Protein AF-A0A942AQB4-F1 (afdb_monomer_lite)

Structure (mmCIF, N/CA/C/O backbone):
data_AF-A0A942AQB4-F1
#
_entry.id   AF-A0A942AQB4-F1
#
loop_
_atom_site.group_PDB
_atom_site.id
_atom_site.type_symbol
_atom_site.label_atom_id
_atom_site.label_alt_id
_atom_site.label_comp_id
_atom_site.label_asym_id
_atom_site.label_entity_id
_atom_site.label_seq_id
_atom_site.pdbx_PDB_ins_code
_atom_site.Cartn_x
_atom_site.Cartn_y
_atom_site.Cartn_z
_atom_site.occupancy
_atom_site.B_iso_or_equiv
_atom_site.auth_seq_id
_atom_site.auth_comp_id
_atom_site.auth_asym_id
_atom_site.auth_atom_id
_atom_site.pdbx_PDB_model_num
ATOM 1 N N . MET A 1 1 ? -10.884 -20.273 1.828 1.00 35.59 1 MET A N 1
ATOM 2 C CA . MET A 1 1 ? -10.923 -18.819 2.066 1.00 35.59 1 MET A CA 1
ATOM 3 C C . MET A 1 1 ? -9.592 -18.443 2.695 1.00 35.59 1 MET A C 1
ATOM 5 O O . MET A 1 1 ? -9.397 -18.685 3.876 1.00 35.59 1 MET A O 1
ATOM 9 N N . ILE A 1 2 ? -8.616 -18.034 1.886 1.00 43.69 2 ILE A N 1
ATOM 10 C CA . ILE A 1 2 ? -7.322 -17.564 2.394 1.00 43.69 2 ILE A CA 1
ATOM 11 C C . ILE A 1 2 ? -7.336 -16.066 2.122 1.00 43.69 2 ILE A C 1
ATOM 13 O O . ILE A 1 2 ? -7.549 -15.663 0.983 1.00 43.69 2 ILE A O 1
ATOM 17 N N . ILE A 1 3 ? -7.220 -15.264 3.175 1.00 46.72 3 ILE A N 1
ATOM 18 C CA . ILE A 1 3 ? -7.071 -13.809 3.107 1.00 46.72 3 ILE A CA 1
ATOM 19 C C . ILE A 1 3 ? -5.573 -13.536 3.076 1.00 46.72 3 ILE A C 1
ATOM 21 O O . ILE A 1 3 ? -4.834 -14.089 3.893 1.00 46.72 3 ILE A O 1
ATOM 25 N N . ALA A 1 4 ? -5.106 -12.706 2.146 1.00 43.09 4 ALA A N 1
ATOM 26 C CA . ALA A 1 4 ? -3.730 -12.230 2.188 1.00 43.09 4 ALA A CA 1
ATOM 27 C C . ALA A 1 4 ? -3.658 -11.071 3.189 1.00 43.09 4 ALA A C 1
ATOM 29 O O . ALA A 1 4 ? -4.053 -9.947 2.871 1.00 43.09 4 ALA A O 1
ATOM 30 N N . PHE A 1 5 ? -3.157 -11.346 4.395 1.00 46.69 5 PHE A N 1
ATOM 31 C CA . PHE A 1 5 ? -2.659 -10.299 5.282 1.00 46.69 5 PHE A CA 1
ATOM 32 C C . PHE A 1 5 ? -1.231 -9.966 4.870 1.00 46.69 5 PHE A C 1
ATOM 34 O O . PHE A 1 5 ? -0.326 -10.780 5.050 1.00 46.69 5 PHE A O 1
ATOM 41 N N . LEU A 1 6 ? -1.024 -8.770 4.326 1.00 44.12 6 LEU A N 1
ATOM 42 C CA . LEU A 1 6 ? 0.309 -8.220 4.155 1.00 44.12 6 LEU A CA 1
ATOM 43 C C . LEU A 1 6 ? 0.535 -7.135 5.209 1.00 44.12 6 LEU A C 1
ATOM 45 O O . LEU A 1 6 ? 0.014 -6.026 5.113 1.00 44.12 6 LEU A O 1
ATOM 49 N N . LEU A 1 7 ? 1.343 -7.454 6.217 1.00 38.25 7 LEU A N 1
ATOM 50 C CA . LEU A 1 7 ? 1.918 -6.474 7.135 1.00 38.25 7 LEU A CA 1
ATOM 51 C C . LEU A 1 7 ? 3.201 -5.920 6.514 1.00 38.25 7 LEU A C 1
ATOM 53 O O . LEU A 1 7 ? 4.287 -6.454 6.726 1.00 38.25 7 LEU A O 1
ATOM 57 N N . THR A 1 8 ? 3.089 -4.851 5.731 1.00 41.75 8 THR A N 1
ATOM 58 C CA . THR A 1 8 ? 4.253 -4.102 5.250 1.00 41.75 8 THR A CA 1
ATOM 59 C C . THR A 1 8 ? 4.565 -2.956 6.204 1.00 41.75 8 THR A C 1
ATOM 61 O O . THR A 1 8 ? 4.186 -1.809 5.999 1.00 41.75 8 THR A O 1
ATOM 64 N N . TYR A 1 9 ? 5.302 -3.261 7.271 1.00 38.94 9 TYR A N 1
ATOM 65 C CA . TYR A 1 9 ? 5.894 -2.231 8.125 1.00 38.94 9 TYR A CA 1
ATOM 66 C C . TYR A 1 9 ? 6.896 -1.388 7.316 1.00 38.94 9 TYR A C 1
ATOM 68 O O . TYR A 1 9 ? 8.044 -1.788 7.124 1.00 38.94 9 TYR A O 1
ATOM 76 N N . PHE A 1 10 ? 6.495 -0.192 6.880 1.00 43.94 10 PHE A N 1
ATOM 77 C CA . PHE A 1 10 ? 7.414 0.828 6.366 1.00 43.94 10 PHE A CA 1
ATOM 78 C C . PHE A 1 10 ? 7.840 1.768 7.495 1.00 43.94 10 PHE A C 1
ATOM 80 O O . PHE A 1 10 ? 7.534 2.953 7.521 1.00 43.94 10 PHE A O 1
ATOM 87 N N . CYS A 1 11 ? 8.580 1.211 8.451 1.00 37.97 11 CYS A N 1
ATOM 88 C CA . CYS A 1 11 ? 9.387 2.005 9.368 1.00 37.97 11 CYS A CA 1
ATOM 89 C C . CYS A 1 11 ? 10.666 2.456 8.643 1.00 37.97 11 CYS A C 1
ATOM 91 O O . CYS A 1 11 ? 11.326 1.660 7.965 1.00 37.97 11 CYS A O 1
ATOM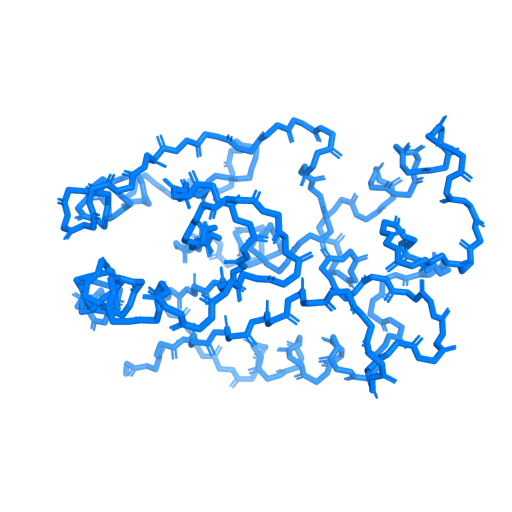 93 N N . GLY A 1 12 ? 11.019 3.733 8.799 1.00 41.38 12 GLY A N 1
ATOM 94 C CA . GLY A 1 12 ? 12.316 4.276 8.418 1.00 41.38 12 GLY A CA 1
ATOM 95 C C . GLY A 1 12 ? 13.473 3.477 9.035 1.00 41.38 12 GLY A C 1
ATOM 96 O O . GLY A 1 12 ? 13.813 3.661 10.193 1.00 41.38 12 GLY A O 1
ATOM 97 N N . TRP A 1 13 ? 14.072 2.626 8.195 1.00 40.03 13 TRP A N 1
ATOM 98 C CA . TRP A 1 13 ? 15.369 1.930 8.275 1.00 40.03 13 TRP A CA 1
ATOM 99 C C . TRP A 1 13 ? 15.680 0.956 9.433 1.00 40.03 13 TRP A C 1
ATOM 101 O O . TRP A 1 13 ? 15.740 1.336 10.594 1.00 40.03 13 TRP A O 1
ATOM 111 N N . LYS A 1 14 ? 16.098 -0.279 9.070 1.00 36.81 14 LYS A N 1
ATOM 112 C CA . LYS A 1 14 ? 17.531 -0.690 9.102 1.00 36.81 14 LYS A CA 1
ATOM 113 C C . LYS A 1 14 ? 17.840 -2.081 8.524 1.00 36.81 14 LYS A C 1
ATOM 115 O O . LYS A 1 14 ? 18.999 -2.331 8.225 1.00 36.81 14 LYS A O 1
ATOM 120 N N . PHE A 1 15 ? 16.860 -2.966 8.323 1.00 38.81 15 PHE A N 1
ATOM 121 C CA . PHE A 1 15 ? 17.187 -4.379 8.047 1.00 38.81 15 PHE A CA 1
ATOM 122 C C . PHE A 1 15 ? 16.729 -4.951 6.690 1.00 38.81 15 PHE A C 1
ATOM 124 O O . PHE A 1 15 ? 17.281 -5.961 6.278 1.00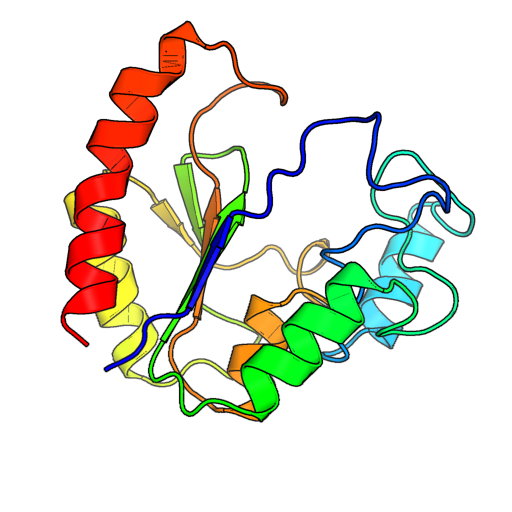 38.81 15 PHE A O 1
ATOM 131 N N . LEU A 1 16 ? 15.823 -4.295 5.947 1.00 43.00 16 LEU A N 1
ATOM 132 C CA . LEU A 1 16 ? 15.286 -4.820 4.667 1.00 43.00 16 LEU A CA 1
ATOM 133 C C . LEU A 1 16 ? 15.644 -3.993 3.410 1.00 43.00 16 LEU A C 1
ATOM 135 O O . LEU A 1 16 ? 15.224 -4.330 2.313 1.00 43.00 16 LEU A O 1
ATOM 139 N N . LYS A 1 17 ? 16.402 -2.891 3.536 1.00 61.12 17 LYS A N 1
ATOM 140 C CA . LYS A 1 17 ? 16.670 -1.944 2.427 1.00 61.12 17 LYS A CA 1
ATOM 141 C C . LYS A 1 17 ? 18.166 -1.674 2.210 1.00 61.12 17 LYS A C 1
ATOM 143 O O . LYS A 1 17 ? 18.572 -0.515 2.162 1.00 61.12 17 LYS A O 1
ATOM 148 N N . SER A 1 18 ? 19.009 -2.704 2.095 1.00 64.94 18 SER A N 1
ATOM 149 C CA . SER A 1 18 ? 20.431 -2.492 1.742 1.00 64.94 18 SER A CA 1
ATOM 150 C C . SER A 1 18 ? 20.598 -1.843 0.360 1.00 64.94 18 SER A C 1
ATOM 152 O O . SER A 1 18 ? 21.559 -1.117 0.128 1.00 64.94 18 SER A O 1
ATOM 154 N N . THR A 1 19 ? 19.632 -2.049 -0.536 1.00 83.50 19 THR A N 1
ATOM 155 C CA . THR A 1 19 ? 19.613 -1.517 -1.907 1.00 83.50 19 THR A CA 1
ATOM 156 C C . THR A 1 19 ? 19.041 -0.102 -2.013 1.00 83.50 19 THR A C 1
ATOM 158 O O . THR A 1 19 ? 19.122 0.509 -3.076 1.00 83.50 19 THR A O 1
ATOM 161 N N . GLY A 1 20 ? 18.426 0.416 -0.942 1.00 86.94 20 GLY A N 1
ATOM 162 C CA . GLY A 1 20 ? 17.696 1.685 -0.950 1.00 86.94 20 GLY A CA 1
ATOM 163 C C . GLY A 1 20 ? 16.445 1.692 -1.834 1.00 86.94 20 GLY A C 1
ATOM 164 O O . GLY A 1 20 ? 15.953 2.771 -2.135 1.00 86.94 20 GLY A O 1
ATOM 165 N N . VAL A 1 21 ? 15.946 0.529 -2.275 1.00 91.19 21 VAL A N 1
ATOM 166 C CA . VAL A 1 21 ? 14.711 0.401 -3.067 1.00 91.19 21 VAL A CA 1
ATOM 167 C C . VAL A 1 21 ? 13.488 0.354 -2.151 1.00 91.19 21 VAL A C 1
ATOM 169 O O . VAL A 1 21 ? 13.482 -0.316 -1.116 1.00 91.19 21 VAL A O 1
ATOM 172 N N . ASP A 1 22 ? 12.431 1.062 -2.535 1.00 90.38 22 ASP A N 1
ATOM 173 C CA . ASP A 1 22 ? 11.149 1.019 -1.850 1.00 90.38 22 ASP A CA 1
ATOM 174 C C . ASP A 1 22 ? 10.320 -0.188 -2.302 1.00 90.38 22 ASP A C 1
ATOM 176 O O . ASP A 1 22 ? 9.910 -0.284 -3.460 1.00 90.38 22 ASP A O 1
ATOM 180 N N . LEU A 1 23 ? 10.057 -1.115 -1.378 1.00 89.50 23 LEU A N 1
ATOM 181 C CA . LEU A 1 23 ? 9.299 -2.334 -1.655 1.00 89.50 23 LEU A CA 1
ATOM 182 C C . LEU A 1 23 ? 7.852 -2.052 -2.082 1.00 89.50 23 LEU A C 1
ATOM 184 O O . LEU A 1 23 ? 7.306 -2.827 -2.866 1.00 89.50 23 LEU A O 1
ATOM 188 N N . ASN A 1 24 ? 7.242 -0.943 -1.645 1.00 88.88 24 ASN A N 1
ATOM 189 C CA . ASN A 1 24 ? 5.892 -0.585 -2.093 1.00 88.88 24 ASN A CA 1
ATOM 190 C C . ASN A 1 24 ? 5.882 0.038 -3.495 1.00 88.88 24 ASN A C 1
ATOM 192 O O . ASN A 1 24 ? 4.830 0.399 -4.001 1.00 88.88 24 ASN A O 1
ATOM 196 N N . LEU A 1 25 ? 7.046 0.171 -4.130 1.00 92.88 25 LEU A N 1
ATOM 197 C CA . LEU A 1 25 ? 7.189 0.626 -5.509 1.00 92.88 25 LEU A CA 1
ATOM 198 C C . LEU A 1 25 ? 7.797 -0.470 -6.396 1.00 92.88 25 LEU A C 1
ATOM 200 O O . LEU A 1 25 ? 8.426 -0.181 -7.413 1.00 92.88 25 LEU A O 1
ATOM 204 N N . GLN A 1 26 ? 7.649 -1.740 -6.007 1.00 93.94 26 GLN A N 1
ATOM 205 C CA . GLN A 1 26 ? 8.199 -2.886 -6.736 1.00 93.94 26 GLN A CA 1
ATOM 206 C C . GLN A 1 26 ? 7.174 -3.670 -7.554 1.00 93.94 26 GLN A C 1
ATOM 208 O O . GLN A 1 26 ? 7.573 -4.589 -8.270 1.00 93.94 26 GLN A O 1
ATOM 213 N N . PHE A 1 27 ? 5.885 -3.336 -7.508 1.00 95.75 27 PHE A N 1
ATOM 214 C CA . PHE A 1 27 ? 4.875 -4.090 -8.246 1.00 95.75 27 PHE A CA 1
ATOM 215 C C . PHE A 1 27 ? 4.664 -3.537 -9.664 1.00 95.75 27 PHE A C 1
ATOM 217 O O . PHE A 1 27 ? 4.827 -2.339 -9.892 1.00 95.75 27 PHE A O 1
ATOM 224 N N . PRO A 1 28 ? 4.300 -4.380 -10.651 1.00 96.81 28 PRO A N 1
ATOM 225 C CA . PRO A 1 28 ? 4.276 -3.960 -12.057 1.00 96.81 28 PRO A CA 1
ATOM 226 C C . PRO A 1 28 ? 3.250 -2.873 -12.423 1.00 96.81 28 PRO A C 1
ATOM 228 O O . PRO A 1 28 ? 3.399 -2.237 -13.467 1.00 96.81 28 PRO A O 1
ATOM 231 N N . ALA A 1 29 ? 2.204 -2.660 -11.617 1.00 96.50 29 ALA A N 1
ATOM 232 C CA . ALA A 1 29 ? 1.085 -1.784 -11.972 1.00 96.50 29 ALA A CA 1
ATOM 233 C C . ALA A 1 29 ? 1.502 -0.319 -12.137 1.00 96.50 29 ALA A C 1
ATOM 235 O O . ALA A 1 29 ? 1.639 0.429 -11.174 1.00 96.50 29 ALA A O 1
ATOM 236 N N . GLY A 1 30 ? 1.696 0.097 -13.389 1.00 96.25 30 GLY A N 1
ATOM 237 C CA . GLY A 1 30 ? 2.110 1.454 -13.735 1.00 96.25 30 GLY A CA 1
ATOM 238 C C . GLY A 1 30 ? 3.488 1.841 -13.197 1.00 96.25 30 GLY A C 1
ATOM 239 O O . GLY A 1 30 ? 3.739 3.021 -12.976 1.00 96.25 30 GLY A O 1
ATOM 240 N N . TRP A 1 31 ? 4.388 0.872 -13.013 1.00 97.50 31 TRP A N 1
ATOM 241 C CA . TRP A 1 31 ? 5.727 1.109 -12.467 1.00 97.50 31 TRP A CA 1
ATOM 242 C C . TRP A 1 31 ? 6.520 2.191 -13.221 1.00 97.50 31 TRP A C 1
ATOM 244 O O . TRP A 1 31 ? 7.157 3.040 -12.605 1.00 97.50 31 TRP A O 1
ATOM 254 N N . GLU A 1 32 ? 6.403 2.246 -14.551 1.00 97.31 32 GLU A N 1
ATOM 255 C CA . GLU A 1 32 ? 7.035 3.298 -15.362 1.00 97.31 32 GLU A CA 1
ATOM 256 C C . GLU A 1 32 ? 6.510 4.709 -15.039 1.00 97.31 32 GLU A C 1
ATOM 258 O O . GLU A 1 32 ? 7.252 5.689 -15.133 1.00 97.31 32 GLU A O 1
ATOM 263 N N . PHE A 1 33 ? 5.241 4.838 -14.635 1.00 96.38 33 PHE A N 1
ATOM 264 C CA . PHE A 1 33 ? 4.686 6.113 -14.175 1.00 96.38 33 PHE A CA 1
ATOM 265 C C . PHE A 1 33 ? 5.225 6.476 -12.794 1.00 96.38 33 PHE A C 1
ATOM 267 O O . PHE A 1 33 ? 5.677 7.607 -12.617 1.00 96.38 33 PHE A O 1
ATOM 274 N N . ALA A 1 34 ? 5.273 5.511 -11.866 1.00 95.38 34 ALA A N 1
ATOM 275 C CA . ALA A 1 34 ? 5.913 5.704 -10.565 1.00 95.38 34 ALA A CA 1
ATOM 276 C C . ALA A 1 34 ? 7.359 6.194 -10.743 1.00 95.38 34 ALA A C 1
ATOM 278 O O . ALA A 1 34 ? 7.740 7.216 -10.176 1.00 95.38 34 ALA A O 1
ATOM 279 N N . LYS A 1 35 ? 8.142 5.539 -11.612 1.00 96.44 35 LYS A N 1
ATOM 280 C CA . LYS A 1 35 ? 9.525 5.929 -11.919 1.00 96.44 35 LYS A CA 1
ATOM 281 C C . LYS A 1 35 ? 9.624 7.372 -12.391 1.00 96.44 35 LYS A C 1
ATOM 283 O O . LYS A 1 35 ? 10.401 8.140 -11.832 1.00 96.44 35 LYS A O 1
ATOM 288 N N . LYS A 1 36 ? 8.821 7.759 -13.386 1.00 96.94 36 LYS A N 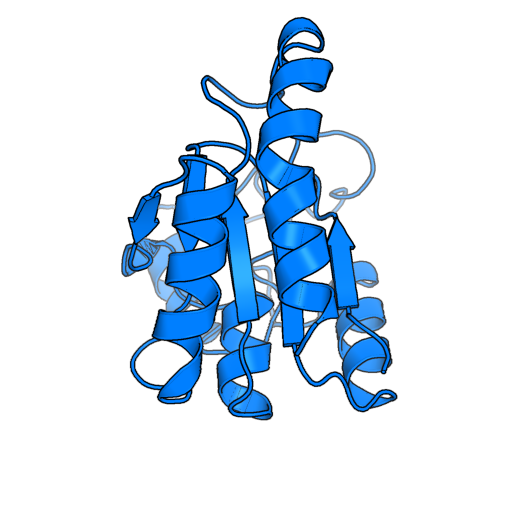1
ATOM 289 C CA . LYS A 1 36 ? 8.804 9.135 -13.908 1.00 96.94 36 LYS A CA 1
ATOM 290 C C . LYS A 1 36 ? 8.487 10.156 -12.813 1.00 96.94 36 LYS A C 1
ATOM 292 O O . LYS A 1 36 ? 9.196 11.154 -12.705 1.00 96.94 36 LYS A O 1
ATOM 297 N N . ILE A 1 37 ? 7.475 9.889 -11.985 1.00 95.12 37 ILE A N 1
ATOM 298 C CA . ILE A 1 37 ? 7.066 10.772 -10.883 1.00 95.12 37 ILE A CA 1
ATOM 299 C C . ILE A 1 37 ? 8.206 10.918 -9.870 1.00 95.12 37 ILE A C 1
ATOM 301 O O . ILE A 1 37 ? 8.663 12.034 -9.623 1.00 95.12 37 ILE A O 1
ATOM 305 N N . LYS A 1 38 ? 8.735 9.811 -9.337 1.00 94.94 38 LYS A N 1
ATOM 306 C CA . LYS A 1 38 ? 9.782 9.851 -8.301 1.00 94.94 38 LYS A CA 1
ATOM 307 C C . LYS A 1 38 ? 11.090 10.455 -8.814 1.00 94.94 38 LYS A C 1
ATOM 309 O O . LYS A 1 38 ? 11.734 11.223 -8.103 1.00 94.94 38 LYS A O 1
ATOM 314 N N . TYR A 1 39 ? 11.436 10.220 -10.081 1.00 95.69 39 TYR A N 1
ATOM 315 C CA . TYR A 1 39 ? 12.608 10.836 -10.706 1.00 95.69 39 TYR A CA 1
ATOM 316 C C . TYR A 1 39 ? 12.427 12.349 -10.864 1.00 95.69 39 TYR A C 1
ATOM 318 O O . TYR A 1 39 ? 13.363 13.097 -10.594 1.00 95.69 39 TYR A O 1
ATOM 326 N N . SER A 1 40 ? 11.226 12.814 -11.233 1.00 96.19 40 SER A N 1
ATOM 327 C CA . SER A 1 40 ? 10.917 14.252 -11.296 1.00 96.19 40 SER A CA 1
ATOM 328 C C . SER A 1 40 ? 10.959 14.939 -9.923 1.00 96.19 40 SER A C 1
ATOM 330 O O . SER A 1 40 ? 11.245 16.128 -9.840 1.00 96.19 40 SER A O 1
ATOM 332 N N . GLN A 1 41 ? 10.756 14.175 -8.846 1.00 94.19 41 GLN A N 1
ATOM 333 C CA . GLN A 1 41 ? 10.898 14.611 -7.452 1.00 94.19 41 GLN A CA 1
ATOM 334 C C . GLN A 1 41 ? 12.350 14.517 -6.936 1.00 94.19 41 GLN A C 1
ATOM 336 O O . GLN A 1 41 ? 12.607 14.766 -5.761 1.00 94.19 41 GLN A O 1
ATOM 341 N N . GLY A 1 42 ? 13.310 14.151 -7.794 1.00 95.31 42 GLY A N 1
ATOM 342 C CA . GLY A 1 42 ? 14.733 14.052 -7.458 1.00 95.31 42 GLY A CA 1
ATOM 343 C C . GLY A 1 42 ? 15.177 12.702 -6.885 1.00 95.31 42 GLY A C 1
ATOM 344 O O . GLY A 1 42 ? 16.350 12.544 -6.545 1.00 95.31 42 GLY A O 1
ATOM 345 N N . VAL A 1 43 ? 14.289 11.706 -6.808 1.00 92.44 43 VAL A N 1
ATOM 346 C CA . VAL A 1 43 ? 14.593 10.364 -6.287 1.00 92.44 43 VAL A CA 1
ATOM 347 C C . VAL A 1 43 ? 14.883 9.405 -7.445 1.00 92.44 43 VAL A C 1
ATOM 349 O O . VAL A 1 43 ? 14.053 8.589 -7.841 1.00 92.44 43 VAL A O 1
ATOM 352 N N . ASN A 1 44 ? 16.079 9.530 -8.022 1.00 94.75 44 ASN A N 1
ATOM 353 C CA . ASN A 1 44 ? 16.530 8.746 -9.182 1.00 94.75 44 ASN A CA 1
ATOM 354 C C . ASN A 1 44 ? 17.673 7.757 -8.884 1.00 94.75 44 ASN A C 1
ATOM 356 O O . ASN A 1 44 ? 18.245 7.170 -9.800 1.00 94.75 44 ASN A O 1
ATOM 360 N N . LYS A 1 45 ? 18.008 7.591 -7.606 1.00 93.81 45 LYS A N 1
ATOM 361 C CA . LYS A 1 45 ? 19.062 6.720 -7.078 1.00 93.81 45 LYS A CA 1
ATOM 362 C C . LYS A 1 45 ? 18.626 6.174 -5.712 1.00 93.81 45 LYS A C 1
ATOM 364 O O . LYS A 1 45 ? 17.713 6.765 -5.127 1.00 93.81 45 LYS A O 1
ATOM 369 N N . PRO A 1 46 ? 19.261 5.101 -5.198 1.00 92.94 46 PRO A N 1
ATOM 370 C CA . PRO A 1 46 ? 18.990 4.566 -3.865 1.00 92.94 46 PRO A CA 1
ATOM 371 C C . PRO A 1 46 ? 18.820 5.655 -2.806 1.00 92.94 46 PRO A C 1
ATOM 373 O O . PRO A 1 46 ? 19.668 6.540 -2.674 1.00 92.94 46 PRO A O 1
ATOM 376 N N . ALA A 1 47 ? 17.712 5.592 -2.068 1.00 88.12 47 ALA A N 1
ATOM 377 C CA . ALA A 1 47 ? 17.318 6.614 -1.107 1.00 88.12 47 ALA A CA 1
ATOM 378 C C . ALA A 1 47 ? 16.597 5.984 0.098 1.00 88.12 47 ALA A C 1
ATOM 380 O O . ALA A 1 47 ? 16.122 4.851 0.011 1.00 88.12 47 ALA A O 1
ATOM 381 N N . PRO A 1 48 ? 16.474 6.699 1.233 1.00 81.94 48 PRO A N 1
ATOM 382 C CA . PRO A 1 48 ? 15.755 6.180 2.401 1.00 81.94 48 PRO A CA 1
ATOM 383 C C . PRO A 1 48 ? 14.281 5.833 2.116 1.00 81.94 48 PRO A C 1
ATOM 385 O O . PRO A 1 48 ? 13.716 4.927 2.736 1.00 81.94 48 PRO A O 1
ATOM 388 N N . LYS A 1 49 ? 13.664 6.540 1.162 1.00 85.19 49 LYS A N 1
ATOM 389 C CA . LYS A 1 49 ? 12.279 6.359 0.717 1.00 85.19 49 LYS A CA 1
ATOM 390 C C . LYS A 1 49 ? 12.139 6.652 -0.773 1.00 85.19 49 LYS A C 1
ATOM 392 O O . LYS A 1 49 ? 13.011 7.298 -1.351 1.00 85.19 49 LYS A O 1
ATOM 397 N N . ASP A 1 50 ? 11.031 6.208 -1.361 1.00 89.75 50 ASP A N 1
ATOM 398 C CA . ASP A 1 50 ? 10.555 6.627 -2.686 1.00 89.75 50 ASP A CA 1
ATOM 399 C C . ASP A 1 50 ? 11.405 6.202 -3.902 1.00 89.75 50 ASP A C 1
ATOM 401 O O . ASP A 1 50 ? 11.007 6.452 -5.041 1.00 89.75 50 ASP A O 1
ATOM 405 N N . TYR A 1 51 ? 12.547 5.529 -3.724 1.00 92.75 51 TYR A N 1
ATOM 406 C CA . TYR A 1 51 ? 13.318 5.029 -4.863 1.00 92.75 51 TYR A CA 1
ATOM 407 C C . TYR A 1 51 ? 12.695 3.754 -5.439 1.00 92.75 51 TYR A C 1
ATOM 409 O O . TYR A 1 51 ? 12.677 2.701 -4.805 1.00 92.75 51 TYR A O 1
ATOM 417 N N . VAL A 1 52 ? 12.223 3.842 -6.681 1.00 93.31 52 VAL A N 1
ATOM 418 C CA . VAL A 1 52 ? 11.479 2.772 -7.368 1.00 93.31 52 VAL A CA 1
ATOM 419 C C . VAL A 1 52 ? 12.334 1.582 -7.825 1.00 93.31 52 VAL A C 1
ATOM 421 O O . VAL A 1 52 ? 11.782 0.561 -8.228 1.00 93.31 52 VAL A O 1
ATOM 424 N N . GLY A 1 53 ? 13.666 1.697 -7.798 1.00 93.44 53 GLY A N 1
ATOM 425 C CA . GLY A 1 53 ? 14.586 0.709 -8.369 1.00 93.44 53 GLY A CA 1
ATOM 426 C C . GLY A 1 53 ? 14.762 0.812 -9.891 1.00 93.44 53 GLY A C 1
ATOM 427 O O . GLY A 1 53 ? 14.242 1.707 -10.553 1.00 93.44 53 GLY A O 1
ATOM 428 N N . GLU A 1 54 ? 15.527 -0.115 -10.467 1.00 94.06 54 GLU A N 1
ATOM 429 C CA . GLU A 1 54 ? 15.837 -0.102 -11.908 1.00 94.06 54 GLU A CA 1
ATOM 430 C C . GLU A 1 54 ? 14.749 -0.750 -12.772 1.00 94.06 54 GLU A C 1
ATOM 432 O O . GLU A 1 54 ? 14.580 -0.369 -13.934 1.00 94.06 54 GLU A O 1
ATOM 437 N N . LYS A 1 55 ? 14.011 -1.703 -12.191 1.00 96.25 55 LYS A N 1
ATOM 438 C CA . LYS A 1 55 ? 12.889 -2.443 -12.782 1.00 96.25 55 LYS A CA 1
ATOM 439 C C . LYS A 1 55 ? 11.922 -2.906 -11.676 1.00 96.25 55 LYS A C 1
ATOM 441 O O . LYS A 1 55 ? 12.359 -3.023 -10.523 1.00 96.25 55 LYS A O 1
ATOM 446 N N . PRO A 1 56 ? 10.645 -3.210 -11.987 1.00 96.56 56 PRO A N 1
ATOM 447 C CA . PRO A 1 56 ? 9.749 -3.828 -11.013 1.00 96.56 56 PRO A CA 1
ATOM 448 C C . PRO A 1 56 ? 10.242 -5.233 -10.650 1.00 96.56 56 PRO A C 1
ATOM 450 O O . PRO A 1 56 ? 10.959 -5.868 -11.426 1.00 96.56 56 PRO A O 1
ATOM 453 N N . LEU A 1 57 ? 9.819 -5.732 -9.486 1.00 95.94 57 LEU A N 1
ATOM 454 C CA . LEU A 1 57 ? 10.126 -7.077 -8.990 1.00 95.94 57 LEU A CA 1
ATOM 455 C C . LEU A 1 57 ? 11.633 -7.383 -9.032 1.00 95.94 57 LEU A C 1
ATOM 457 O O . LEU A 1 57 ? 12.061 -8.432 -9.510 1.00 95.94 57 LEU A O 1
ATOM 461 N N . SER A 1 58 ? 12.443 -6.434 -8.563 1.00 94.75 58 SER A N 1
ATOM 462 C CA . SER A 1 58 ? 13.898 -6.583 -8.439 1.00 94.75 58 SER A CA 1
ATOM 463 C C . SER A 1 58 ? 14.327 -7.020 -7.038 1.00 94.75 58 SER A C 1
ATOM 465 O O . SER A 1 58 ? 15.384 -7.627 -6.890 1.00 94.75 58 SER A O 1
ATOM 467 N N . GLN A 1 59 ? 13.510 -6.723 -6.023 1.00 91.38 59 GLN A N 1
ATOM 468 C CA . GLN A 1 59 ? 13.796 -7.070 -4.633 1.00 91.38 59 GLN A CA 1
ATOM 469 C C . GLN A 1 59 ? 13.228 -8.453 -4.280 1.00 91.38 59 GLN A C 1
ATOM 471 O O . GLN A 1 59 ? 12.091 -8.753 -4.667 1.00 91.38 59 GLN A O 1
ATOM 476 N N . PRO A 1 60 ? 13.980 -9.298 -3.551 1.00 91.12 60 PRO A N 1
ATOM 477 C CA . PRO A 1 60 ? 13.574 -10.670 -3.256 1.00 91.12 60 PRO A CA 1
ATOM 478 C C . PRO A 1 60 ? 12.254 -10.749 -2.478 1.00 91.12 60 PRO A C 1
ATOM 480 O O . PRO A 1 60 ? 11.445 -11.627 -2.764 1.00 91.12 60 PRO A O 1
ATOM 483 N N . GLU A 1 61 ? 11.983 -9.810 -1.571 1.00 88.69 61 GLU A N 1
ATOM 484 C CA . GLU A 1 61 ? 10.742 -9.738 -0.792 1.00 88.69 61 GLU A CA 1
ATOM 485 C C . GLU A 1 61 ? 9.530 -9.477 -1.692 1.00 88.69 61 GLU A C 1
ATOM 487 O O . GLU A 1 61 ? 8.508 -10.159 -1.593 1.00 88.69 61 GLU A O 1
ATOM 492 N N . ALA A 1 62 ? 9.658 -8.524 -2.621 1.00 90.56 62 ALA A N 1
ATOM 493 C CA . ALA A 1 62 ? 8.603 -8.211 -3.579 1.00 90.56 62 ALA A CA 1
ATOM 494 C C . ALA A 1 62 ? 8.357 -9.383 -4.542 1.00 90.56 62 ALA A C 1
ATOM 496 O O . ALA A 1 62 ? 7.208 -9.711 -4.830 1.00 90.56 62 ALA A O 1
ATOM 497 N N . ILE A 1 63 ? 9.423 -10.053 -5.002 1.00 94.69 63 ILE A N 1
ATOM 498 C CA . ILE A 1 63 ? 9.326 -11.257 -5.842 1.00 94.69 63 ILE A CA 1
ATOM 499 C C . ILE A 1 63 ? 8.627 -12.392 -5.087 1.00 94.69 63 ILE A C 1
ATOM 501 O O . ILE A 1 63 ? 7.756 -13.049 -5.658 1.00 94.69 63 ILE A O 1
ATOM 505 N N . ALA A 1 64 ? 8.999 -12.633 -3.827 1.00 93.38 64 ALA A N 1
ATOM 506 C CA . ALA A 1 64 ? 8.414 -13.686 -3.005 1.00 93.38 64 ALA A CA 1
ATOM 507 C C . ALA A 1 64 ? 6.911 -13.461 -2.815 1.00 93.38 64 ALA A C 1
ATOM 509 O O . ALA A 1 64 ? 6.121 -14.363 -3.087 1.00 93.38 64 ALA A O 1
ATOM 510 N N . LEU A 1 65 ? 6.505 -12.241 -2.450 1.00 91.44 65 LEU A N 1
ATOM 511 C CA . LEU A 1 65 ? 5.092 -11.906 -2.297 1.00 91.44 65 LEU A CA 1
ATOM 512 C C . LEU A 1 65 ? 4.325 -11.999 -3.621 1.00 91.44 65 LEU A C 1
ATOM 514 O O . LEU A 1 65 ? 3.214 -12.527 -3.660 1.00 91.44 65 LEU A O 1
ATOM 518 N N . TYR A 1 66 ? 4.914 -11.508 -4.712 1.00 94.75 66 TYR A N 1
ATOM 519 C CA . TYR A 1 66 ? 4.320 -11.590 -6.042 1.00 94.75 66 TYR A CA 1
ATOM 520 C C . TYR A 1 66 ? 4.049 -13.045 -6.443 1.00 94.75 66 TYR A C 1
ATOM 522 O O . TYR A 1 66 ? 2.927 -13.373 -6.823 1.00 94.75 66 TYR A O 1
ATOM 530 N N . LYS A 1 67 ? 5.041 -13.934 -6.295 1.00 96.50 67 LYS A N 1
ATOM 531 C CA . LYS A 1 67 ? 4.897 -15.370 -6.587 1.00 96.50 67 LYS A CA 1
ATOM 532 C C . LYS A 1 67 ? 3.872 -16.037 -5.681 1.00 96.50 67 LYS A C 1
ATOM 534 O O . LYS A 1 67 ? 2.958 -16.677 -6.186 1.00 96.50 67 LYS A O 1
ATOM 539 N N . PHE A 1 68 ? 3.959 -15.802 -4.373 1.00 94.81 68 PHE A N 1
ATOM 540 C CA . PHE A 1 68 ? 2.995 -16.325 -3.409 1.00 94.81 68 PHE A CA 1
ATOM 541 C C . PHE A 1 68 ? 1.560 -15.930 -3.782 1.00 94.81 68 PHE A C 1
ATOM 543 O O . PHE A 1 68 ? 0.658 -16.758 -3.773 1.00 94.81 68 PHE A O 1
ATOM 550 N N . THR A 1 69 ? 1.350 -14.687 -4.211 1.00 94.19 69 THR A N 1
ATOM 551 C CA . THR A 1 69 ? 0.029 -14.208 -4.637 1.00 94.19 69 THR A CA 1
ATOM 552 C C . THR A 1 69 ? -0.435 -14.813 -5.965 1.00 94.19 69 THR A C 1
ATOM 554 O O . THR A 1 69 ? -1.636 -14.951 -6.179 1.00 94.19 69 THR A O 1
ATOM 557 N N . LEU A 1 70 ? 0.477 -15.171 -6.873 1.00 95.62 70 LEU A N 1
ATOM 558 C CA . LEU A 1 70 ? 0.142 -15.889 -8.112 1.00 95.62 70 LEU A CA 1
ATOM 559 C C . LEU A 1 70 ? -0.226 -17.358 -7.861 1.00 95.62 70 LEU A C 1
ATOM 561 O O . LEU A 1 70 ? -1.037 -17.916 -8.593 1.00 95.62 70 LEU A O 1
ATOM 565 N N . GLU A 1 71 ? 0.368 -17.975 -6.842 1.00 96.69 71 GLU A N 1
ATOM 566 C CA . GLU A 1 71 ? 0.166 -19.386 -6.488 1.00 96.69 71 GLU A CA 1
ATOM 567 C C . GLU A 1 71 ? -1.133 -19.636 -5.703 1.00 96.69 71 GLU A C 1
ATOM 569 O O . GLU A 1 71 ? -1.521 -20.784 -5.495 1.00 96.69 71 GLU A O 1
ATOM 574 N N . HIS A 1 72 ? -1.831 -18.577 -5.286 1.00 93.12 72 HIS A N 1
ATOM 575 C CA . HIS A 1 72 ? -3.019 -18.661 -4.440 1.00 93.12 72 HIS A CA 1
ATOM 576 C C . HIS A 1 72 ? -4.199 -17.884 -5.033 1.00 93.12 72 HIS A C 1
ATOM 578 O O . HIS A 1 72 ? -4.047 -16.825 -5.639 1.00 93.12 72 HIS A O 1
ATOM 584 N N . ASN A 1 73 ? -5.416 -18.381 -4.799 1.00 92.06 73 ASN A N 1
ATOM 585 C CA . ASN A 1 73 ? -6.651 -17.718 -5.216 1.00 92.06 73 ASN A CA 1
ATOM 586 C C . ASN A 1 73 ? -7.218 -16.838 -4.087 1.00 92.06 73 ASN A C 1
ATOM 588 O O . ASN A 1 73 ? -8.202 -17.198 -3.442 1.00 92.06 73 ASN A O 1
ATOM 592 N N . PHE A 1 74 ? -6.575 -15.699 -3.829 1.00 94.06 74 PHE A N 1
ATOM 593 C CA . PHE A 1 74 ? -7.063 -14.711 -2.863 1.00 94.06 74 PHE A CA 1
ATOM 594 C C . PHE A 1 74 ? -8.307 -13.989 -3.393 1.00 94.06 74 PHE A C 1
ATOM 596 O O . PHE A 1 74 ? -8.289 -13.472 -4.513 1.00 94.06 74 PHE A O 1
ATOM 603 N N . GLU A 1 75 ? -9.362 -13.909 -2.578 1.00 94.94 75 GLU A N 1
ATOM 604 C CA . GLU A 1 75 ? -10.570 -13.129 -2.897 1.00 94.94 75 GLU A CA 1
ATOM 605 C C . GLU A 1 75 ? -10.422 -11.647 -2.522 1.00 94.94 75 GLU A C 1
ATOM 607 O O . GLU A 1 75 ? -11.052 -10.783 -3.127 1.00 94.94 75 GLU A O 1
ATOM 612 N N . LEU A 1 76 ? -9.538 -11.343 -1.567 1.00 95.19 76 LEU A N 1
ATOM 613 C CA . LEU A 1 76 ? -9.267 -9.999 -1.071 1.00 95.19 76 LEU A CA 1
ATOM 614 C C . LEU A 1 76 ? -7.831 -9.907 -0.540 1.00 95.19 76 LEU A C 1
ATOM 616 O O . LEU A 1 76 ? -7.288 -10.892 -0.029 1.00 95.19 76 LEU A O 1
ATOM 620 N N . ALA A 1 77 ? -7.227 -8.719 -0.625 1.00 95.25 77 ALA A N 1
ATOM 621 C CA . ALA A 1 77 ? -5.928 -8.459 -0.004 1.00 95.25 77 ALA A CA 1
ATOM 622 C C . ALA A 1 77 ? -5.870 -7.131 0.768 1.00 95.25 77 ALA A C 1
ATOM 624 O O . ALA A 1 77 ? -6.362 -6.110 0.290 1.00 95.25 77 ALA A O 1
ATOM 625 N N . ILE A 1 78 ? -5.219 -7.131 1.935 1.00 96.00 78 ILE A N 1
ATOM 626 C CA . ILE A 1 78 ? -5.018 -5.932 2.765 1.00 96.00 78 ILE A CA 1
ATOM 627 C C . ILE A 1 78 ? -3.521 -5.719 2.982 1.00 96.00 78 ILE A C 1
ATOM 629 O O . ILE A 1 78 ? -2.829 -6.619 3.458 1.00 96.00 78 ILE A O 1
ATOM 633 N N . SER A 1 79 ? -3.038 -4.523 2.650 1.00 92.75 79 SER A N 1
ATOM 634 C CA . SER A 1 79 ? -1.668 -4.067 2.886 1.00 92.75 79 SER A CA 1
ATOM 635 C C . SER A 1 79 ? -1.653 -3.016 3.989 1.00 92.75 79 SER A C 1
ATOM 637 O O . SER A 1 79 ? -2.202 -1.930 3.825 1.00 92.75 79 SER A O 1
ATOM 639 N N . TYR A 1 80 ? -1.017 -3.329 5.111 1.00 92.44 80 TYR A N 1
ATOM 640 C CA . TYR A 1 80 ? -0.858 -2.397 6.224 1.00 92.44 80 TYR A CA 1
ATOM 641 C C . TYR A 1 80 ? 0.361 -1.505 6.043 1.00 92.44 80 TYR A C 1
ATOM 643 O O . TYR A 1 80 ? 1.423 -1.987 5.656 1.00 92.44 80 TYR A O 1
ATOM 651 N N . HIS A 1 81 ? 0.180 -0.228 6.358 1.00 90.25 81 HIS A N 1
ATOM 652 C CA . HIS A 1 81 ? 1.160 0.850 6.355 1.00 90.25 81 HIS A CA 1
ATOM 653 C C . HIS A 1 81 ? 0.905 1.769 7.562 1.00 90.25 81 HIS A C 1
ATOM 655 O O . HIS A 1 81 ? -0.058 1.580 8.311 1.00 90.25 81 HIS A O 1
ATOM 661 N N . THR A 1 82 ? 1.778 2.750 7.773 1.00 89.31 82 THR A N 1
ATOM 662 C CA . THR A 1 82 ? 1.557 3.866 8.697 1.00 89.31 82 THR A CA 1
ATOM 663 C C . THR A 1 82 ? 2.034 5.154 8.012 1.00 89.31 82 THR A C 1
ATOM 665 O O . THR A 1 82 ? 3.063 5.138 7.340 1.00 89.31 82 THR A O 1
ATOM 668 N N . GLN A 1 83 ? 1.373 6.301 8.159 1.00 90.31 83 GLN A N 1
ATOM 669 C CA . GLN A 1 83 ? 0.256 6.621 9.053 1.00 90.31 83 GLN A CA 1
ATOM 670 C C . GLN A 1 83 ? -0.814 7.458 8.351 1.00 90.31 83 GLN A C 1
ATOM 672 O O . GLN A 1 83 ? -0.558 8.027 7.294 1.00 90.31 83 GLN A O 1
ATOM 677 N N . GLY A 1 84 ? -1.971 7.630 8.990 1.00 92.50 84 GLY A N 1
ATOM 678 C CA . GLY A 1 84 ? -2.995 8.557 8.499 1.00 92.50 84 GLY A CA 1
ATOM 679 C C . GLY A 1 84 ? -4.415 8.267 8.970 1.00 92.50 84 GLY A C 1
ATOM 680 O O . GLY A 1 84 ? -5.276 9.131 8.843 1.00 92.50 84 GLY A O 1
ATOM 681 N N . LYS A 1 85 ? -4.670 7.078 9.530 1.00 96.62 85 LYS A N 1
ATOM 682 C CA . LYS A 1 85 ? -6.021 6.527 9.724 1.00 96.62 85 LYS A CA 1
ATOM 683 C C . LYS A 1 85 ? -6.845 6.586 8.435 1.00 96.62 85 LYS A C 1
ATOM 685 O O . LYS A 1 85 ? -7.997 7.025 8.430 1.00 96.62 85 LYS A O 1
ATOM 690 N N . GLU A 1 86 ? -6.241 6.141 7.337 1.00 96.88 86 GLU A N 1
ATOM 691 C CA . GLU A 1 86 ? -6.857 6.130 6.008 1.00 96.88 86 GLU A CA 1
ATOM 692 C C . GLU A 1 86 ? -6.942 4.709 5.442 1.00 96.88 86 GLU A C 1
ATOM 694 O O . GLU A 1 86 ? -6.114 3.846 5.733 1.00 96.88 86 GLU A O 1
ATOM 699 N N . ILE A 1 87 ? -7.964 4.469 4.623 1.00 97.62 87 ILE A N 1
ATOM 700 C CA . ILE A 1 87 ? -8.156 3.239 3.861 1.00 97.62 87 ILE A CA 1
ATOM 701 C C . ILE A 1 87 ? -8.234 3.622 2.388 1.00 97.62 87 ILE A C 1
ATOM 703 O O . ILE A 1 87 ? -9.207 4.233 1.942 1.00 97.62 87 ILE A O 1
ATOM 707 N N . TYR A 1 88 ? -7.228 3.223 1.620 1.00 96.06 88 TYR A N 1
ATOM 708 C CA . TYR A 1 88 ? -7.220 3.378 0.174 1.00 96.06 88 TYR A CA 1
ATOM 709 C C . TYR A 1 88 ? -7.746 2.118 -0.500 1.00 96.06 88 TYR A C 1
ATOM 711 O O . TYR A 1 88 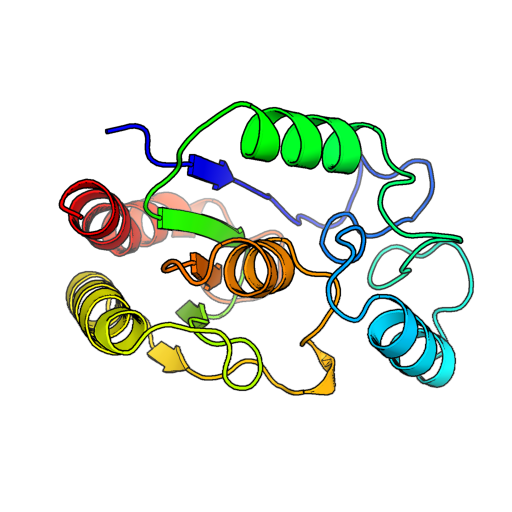? -7.223 1.030 -0.274 1.00 96.06 88 TYR A O 1
ATOM 719 N N . TRP A 1 89 ? -8.741 2.257 -1.374 1.00 95.62 89 TRP A N 1
ATOM 720 C CA . TRP A 1 89 ? -9.493 1.115 -1.917 1.00 95.62 89 TRP A CA 1
ATOM 721 C C . TRP A 1 89 ? -9.496 1.025 -3.451 1.00 95.62 89 TRP A C 1
ATOM 723 O O . TRP A 1 89 ? -9.843 -0.014 -4.011 1.00 95.62 89 TRP A O 1
ATOM 733 N N . GLN A 1 90 ? -9.122 2.105 -4.143 1.00 92.88 90 GLN A N 1
ATOM 734 C CA . GLN A 1 90 ? -9.170 2.202 -5.601 1.00 92.88 90 GLN A CA 1
ATOM 735 C C . GLN A 1 90 ? -7.767 2.318 -6.202 1.00 92.88 90 GLN A C 1
ATOM 737 O O . GLN A 1 90 ? -6.825 2.816 -5.583 1.00 92.88 90 GLN A O 1
ATOM 742 N N . TYR A 1 91 ? -7.639 1.855 -7.441 1.00 93.00 91 TYR A N 1
ATOM 743 C CA . TYR A 1 91 ? -6.535 2.154 -8.338 1.00 93.00 91 TYR A CA 1
ATOM 744 C C . TYR A 1 91 ? -7.129 2.508 -9.698 1.00 93.00 91 TYR A C 1
ATOM 746 O O . TYR A 1 91 ? -7.626 1.634 -10.406 1.00 93.00 91 TYR A O 1
ATOM 754 N N . GLN A 1 92 ? -7.116 3.793 -10.054 1.00 88.56 92 GLN A N 1
ATOM 755 C CA . GLN A 1 92 ? -7.787 4.314 -11.250 1.00 88.56 92 GLN A CA 1
ATOM 756 C C . GLN A 1 92 ? -9.273 3.902 -11.294 1.00 88.56 92 GLN A C 1
ATOM 758 O O . GLN A 1 92 ? -10.099 4.488 -10.606 1.00 88.56 92 GLN A O 1
ATOM 763 N N . LYS A 1 93 ? -9.621 2.885 -12.091 1.00 90.81 93 LYS A N 1
ATOM 764 C CA . LYS A 1 93 ? -10.963 2.286 -12.191 1.00 90.81 93 LYS A CA 1
ATOM 765 C C . LYS A 1 93 ? -10.882 0.756 -12.177 1.00 90.81 93 LYS A C 1
ATOM 767 O O . LYS A 1 93 ? -11.639 0.072 -12.866 1.00 90.81 93 LYS A O 1
ATOM 772 N N . TYR A 1 94 ? -9.885 0.219 -11.474 1.00 94.69 94 TYR A N 1
ATOM 773 C CA . TYR A 1 94 ? -9.643 -1.217 -11.406 1.00 94.69 94 TYR A CA 1
ATOM 774 C C . TYR A 1 94 ? -10.461 -1.924 -10.331 1.00 94.69 94 TYR A C 1
ATOM 776 O O . TYR A 1 94 ? -10.763 -3.105 -10.508 1.00 94.69 94 TYR A O 1
ATOM 784 N N . ALA A 1 95 ? -10.854 -1.215 -9.271 1.00 94.12 95 ALA A N 1
ATOM 785 C CA . ALA A 1 95 ? -11.630 -1.797 -8.190 1.00 94.12 95 ALA A CA 1
ATOM 786 C C . ALA A 1 95 ? -13.036 -2.209 -8.654 1.00 94.12 95 ALA A C 1
ATOM 788 O O . ALA A 1 95 ? -13.721 -1.409 -9.303 1.00 94.12 95 ALA A O 1
ATOM 789 N N . PRO A 1 96 ? -13.478 -3.438 -8.331 1.00 94.06 96 PRO A N 1
ATOM 790 C CA . PRO A 1 96 ? -14.836 -3.879 -8.608 1.00 94.06 96 PRO A CA 1
ATOM 791 C C . PRO A 1 96 ? -15.857 -3.080 -7.792 1.00 94.06 96 PRO A C 1
ATOM 793 O O . PRO A 1 96 ? -15.543 -2.494 -6.756 1.00 94.06 96 PRO A O 1
ATOM 796 N N . ILE A 1 97 ? -17.116 -3.111 -8.236 1.00 88.62 97 ILE A N 1
ATOM 797 C CA . ILE A 1 97 ? -18.205 -2.312 -7.655 1.00 88.62 97 ILE A CA 1
ATOM 798 C C . ILE A 1 97 ? -18.355 -2.509 -6.138 1.00 88.62 97 ILE A C 1
ATOM 800 O O . ILE A 1 97 ? -18.589 -1.554 -5.404 1.00 88.62 97 ILE A O 1
ATOM 804 N N . ASN A 1 98 ? -18.152 -3.736 -5.648 1.00 93.25 98 ASN A N 1
ATOM 805 C CA . ASN A 1 98 ? -18.328 -4.056 -4.234 1.00 93.25 98 ASN A CA 1
ATOM 806 C C . ASN A 1 98 ? -17.132 -3.650 -3.349 1.00 93.25 98 ASN A C 1
ATOM 808 O O . ASN A 1 98 ? -17.245 -3.684 -2.125 1.00 93.25 98 ASN A O 1
ATOM 812 N N . SER A 1 99 ? -15.993 -3.239 -3.926 1.00 96.00 99 SER A N 1
ATOM 813 C CA . SER A 1 99 ? -14.829 -2.807 -3.140 1.00 96.00 99 SER A CA 1
ATOM 814 C C . SER A 1 99 ? -15.121 -1.579 -2.290 1.00 96.00 99 SER A C 1
ATOM 816 O O . SER A 1 99 ? -14.642 -1.500 -1.159 1.00 96.00 99 SER A O 1
ATOM 818 N N . TYR A 1 100 ? -15.931 -0.649 -2.798 1.00 96.50 100 TYR A N 1
ATOM 819 C CA . TYR A 1 100 ? -16.329 0.521 -2.023 1.00 96.50 100 TYR A CA 1
ATOM 820 C C . TYR A 1 100 ? -17.148 0.115 -0.795 1.00 96.50 100 TYR A C 1
ATOM 822 O O . TYR A 1 100 ? -16.830 0.525 0.313 1.00 96.50 100 TYR A O 1
ATOM 830 N N . ASN A 1 101 ? -18.147 -0.757 -0.965 1.00 97.00 101 ASN A N 1
ATOM 831 C CA . ASN A 1 101 ? -19.021 -1.189 0.130 1.00 97.00 101 ASN A CA 1
ATOM 832 C C . ASN A 1 101 ? -18.257 -1.933 1.231 1.00 97.00 101 ASN A C 1
ATOM 834 O O . ASN A 1 101 ? -18.493 -1.700 2.414 1.00 97.00 101 ASN A O 1
ATOM 838 N N . ILE A 1 102 ? -17.332 -2.821 0.855 1.00 97.38 102 ILE A N 1
ATOM 839 C CA . ILE A 1 102 ? -16.462 -3.510 1.818 1.00 97.38 102 ILE A CA 1
ATOM 840 C C . ILE A 1 102 ? -15.568 -2.489 2.539 1.00 97.38 102 ILE A C 1
ATOM 842 O O . ILE A 1 102 ? -15.494 -2.502 3.766 1.00 97.38 102 ILE A O 1
ATOM 846 N N . GLY A 1 103 ? -14.952 -1.560 1.799 1.00 97.62 103 GLY A N 1
ATOM 847 C CA . GLY A 1 103 ? -14.110 -0.508 2.372 1.00 97.62 103 GLY A CA 1
ATOM 848 C C . GLY A 1 103 ? -14.876 0.436 3.304 1.00 97.62 103 GLY A C 1
ATOM 849 O O . GLY A 1 103 ? -14.348 0.838 4.334 1.00 97.62 103 GLY A O 1
ATOM 850 N N . ALA A 1 104 ? -16.136 0.742 2.993 1.00 98.19 104 ALA A N 1
ATOM 851 C CA . ALA A 1 104 ? -16.994 1.587 3.818 1.00 98.19 104 ALA A CA 1
ATOM 852 C C . ALA A 1 104 ? -17.308 0.921 5.162 1.00 98.19 104 ALA A C 1
ATOM 854 O O . ALA A 1 104 ? -17.223 1.574 6.197 1.00 98.19 104 ALA A O 1
ATOM 855 N N . LYS A 1 105 ? -17.566 -0.393 5.167 1.00 98.25 105 LYS A N 1
ATOM 856 C CA . LYS A 1 105 ? -17.714 -1.164 6.411 1.00 98.25 105 LYS A CA 1
ATOM 857 C C . LYS A 1 105 ? -16.416 -1.181 7.221 1.00 98.25 105 LYS A C 1
ATOM 859 O O . LYS A 1 105 ? -16.454 -1.044 8.439 1.00 98.25 105 LYS A O 1
ATOM 864 N N . MET A 1 106 ? -15.263 -1.337 6.561 1.00 98.31 106 MET A N 1
ATOM 865 C CA . MET A 1 106 ? -13.956 -1.280 7.232 1.00 98.31 106 MET A CA 1
ATOM 866 C C . MET A 1 106 ? -13.718 0.093 7.877 1.00 98.31 106 MET A C 1
ATOM 868 O O . MET A 1 106 ? -13.261 0.163 9.016 1.00 98.31 106 MET A O 1
ATOM 872 N N . ALA A 1 107 ? -14.058 1.173 7.173 1.00 98.38 107 ALA A N 1
ATOM 873 C CA . ALA A 1 107 ? -13.982 2.543 7.673 1.00 98.38 107 ALA A CA 1
ATOM 874 C C . ALA A 1 107 ? -14.917 2.772 8.869 1.00 98.38 107 ALA A C 1
ATOM 876 O O . ALA A 1 107 ? -14.481 3.287 9.893 1.00 98.38 107 ALA A O 1
ATOM 877 N N . GLU A 1 108 ? -16.169 2.320 8.779 1.00 98.38 108 GLU A N 1
ATOM 878 C CA . GLU A 1 108 ? -17.142 2.392 9.875 1.00 98.38 108 GLU A CA 1
ATOM 879 C C . GLU A 1 108 ? -16.642 1.662 11.130 1.00 98.38 108 GLU A C 1
ATOM 881 O O . GLU A 1 108 ? -16.670 2.222 12.223 1.00 98.38 108 GLU A O 1
ATOM 886 N N . ALA A 1 109 ? -16.117 0.443 10.976 1.00 98.06 109 ALA A N 1
ATOM 887 C CA . ALA A 1 109 ? -15.659 -0.372 12.099 1.00 98.06 109 ALA A CA 1
ATOM 888 C C . ALA A 1 109 ? -14.383 0.154 12.780 1.00 98.06 109 ALA A C 1
ATOM 890 O O . ALA A 1 109 ? -14.152 -0.144 13.950 1.00 98.06 109 ALA A O 1
ATOM 891 N N . SER A 1 110 ? -13.548 0.901 12.056 1.00 98.12 110 SER A N 1
ATOM 892 C CA . SER A 1 110 ? -12.252 1.402 12.542 1.00 98.12 110 SER A CA 1
ATOM 893 C C . SER A 1 110 ? -12.245 2.885 12.905 1.00 98.12 110 SER A C 1
ATOM 895 O O . SER A 1 110 ? -11.314 3.363 13.554 1.00 98.12 110 SER A O 1
ATOM 897 N N . GLY A 1 111 ? -13.241 3.642 12.436 1.00 97.94 111 GLY A N 1
ATOM 898 C CA . GLY A 1 111 ? -13.216 5.103 12.435 1.00 97.94 111 GLY A CA 1
ATOM 899 C C . GLY A 1 111 ? -12.199 5.706 11.457 1.00 97.94 111 GLY A C 1
ATOM 900 O O . GLY A 1 111 ? -11.882 6.890 11.575 1.00 97.94 111 GLY A O 1
ATOM 901 N N . TYR A 1 112 ? -11.643 4.920 10.526 1.00 98.25 112 TYR A N 1
ATOM 902 C CA . TYR A 1 112 ? -10.687 5.408 9.526 1.00 98.25 112 TYR A CA 1
ATOM 903 C C . TYR A 1 112 ? -11.422 6.010 8.333 1.00 98.25 112 TYR A C 1
ATOM 905 O O . TYR A 1 112 ? -12.564 5.664 8.032 1.00 98.25 112 TYR A O 1
ATOM 913 N N . LYS A 1 113 ? -10.755 6.903 7.605 1.00 98.00 113 LYS A N 1
ATOM 914 C CA . LYS A 1 113 ? -11.328 7.524 6.414 1.00 98.00 113 LYS A CA 1
ATOM 915 C C . LYS A 1 113 ? -11.131 6.628 5.194 1.00 98.00 113 LYS A C 1
ATOM 917 O O . LYS A 1 113 ? -10.000 6.377 4.788 1.00 98.00 113 LYS A O 1
ATOM 922 N N . LEU A 1 114 ? -12.220 6.208 4.552 1.00 97.38 114 LEU A N 1
ATOM 923 C CA . LEU A 1 114 ? -12.155 5.627 3.210 1.00 97.38 114 LEU A CA 1
ATOM 924 C C . LEU A 1 114 ? -11.877 6.744 2.198 1.00 97.38 114 LEU A C 1
ATOM 926 O O . LEU A 1 114 ? -12.668 7.680 2.076 1.00 97.38 114 LEU A O 1
ATOM 930 N N . THR A 1 115 ? -10.761 6.669 1.483 1.00 92.12 115 THR A N 1
ATOM 931 C CA . THR A 1 115 ? -10.320 7.745 0.590 1.00 92.12 115 THR A CA 1
ATOM 932 C C . THR A 1 115 ? -9.674 7.196 -0.678 1.00 92.12 115 THR A C 1
ATOM 934 O O . THR A 1 115 ? -9.265 6.034 -0.747 1.00 92.12 115 THR A O 1
ATOM 937 N N . ASP A 1 116 ? -9.590 8.039 -1.702 1.00 85.62 116 ASP A N 1
ATOM 938 C CA . ASP A 1 116 ? -8.800 7.749 -2.894 1.00 85.62 116 ASP A CA 1
ATOM 939 C C . ASP A 1 116 ? -7.315 8.031 -2.633 1.00 85.62 116 ASP A C 1
ATOM 941 O O . ASP A 1 116 ? -6.966 8.879 -1.808 1.00 85.62 116 ASP A O 1
ATOM 945 N N . VAL A 1 117 ? -6.439 7.305 -3.336 1.00 79.38 117 VAL A N 1
ATOM 946 C CA . VAL A 1 117 ? -4.989 7.543 -3.277 1.00 79.38 117 VAL A CA 1
ATOM 947 C C . VAL A 1 117 ? -4.672 8.817 -4.066 1.00 79.38 117 VAL A C 1
ATOM 949 O O . VAL A 1 117 ? -5.103 8.916 -5.221 1.00 79.38 117 VAL A O 1
ATOM 952 N N . PRO A 1 118 ? -3.884 9.758 -3.515 1.00 80.06 118 PRO A N 1
ATOM 953 C CA . PRO A 1 118 ? -3.328 10.856 -4.298 1.00 80.06 118 PRO A CA 1
ATOM 954 C C . PRO A 1 118 ? -2.557 10.328 -5.515 1.00 80.06 118 PRO A C 1
ATOM 956 O O . PRO A 1 118 ? -1.846 9.328 -5.423 1.00 80.06 118 PRO A O 1
ATOM 959 N N . TYR A 1 119 ? -2.691 10.973 -6.673 1.00 79.31 119 TYR A N 1
ATOM 960 C CA . TYR A 1 119 ? -2.165 10.441 -7.937 1.00 79.31 119 TYR A CA 1
ATOM 961 C C . TYR A 1 119 ? -0.647 10.196 -7.897 1.00 79.31 119 TYR A C 1
ATOM 963 O O . TYR A 1 119 ? -0.156 9.191 -8.405 1.00 79.31 119 TYR A O 1
ATOM 971 N N . GLU A 1 120 ? 0.092 11.090 -7.248 1.00 75.00 120 GLU A N 1
ATOM 972 C CA . GLU A 1 120 ? 1.540 11.048 -7.043 1.00 75.00 120 GLU A CA 1
ATOM 973 C C . GLU A 1 120 ? 2.027 9.893 -6.152 1.00 75.00 120 GLU A C 1
ATOM 975 O O . GLU A 1 120 ? 3.209 9.537 -6.187 1.00 75.00 120 GLU A O 1
ATOM 980 N N . SER A 1 121 ? 1.113 9.317 -5.372 1.00 75.50 121 SER A N 1
ATOM 981 C CA . SER A 1 121 ? 1.331 8.164 -4.493 1.00 75.50 121 SER A CA 1
ATOM 982 C C . SER A 1 121 ? 0.623 6.908 -5.003 1.00 75.50 121 SER A C 1
ATOM 984 O O . SER A 1 121 ? 0.714 5.850 -4.386 1.00 75.50 121 SER A O 1
ATOM 986 N N . SER A 1 122 ? -0.085 7.017 -6.129 1.00 80.69 122 SER A N 1
ATOM 987 C CA . SER A 1 122 ? -0.593 5.878 -6.880 1.00 80.69 122 SER A CA 1
ATOM 988 C C . SER A 1 122 ? 0.558 5.249 -7.671 1.00 80.69 122 SER A C 1
ATOM 990 O O . SER A 1 122 ? 1.589 5.887 -7.865 1.00 80.69 122 SER A O 1
ATOM 992 N N . PHE A 1 123 ? 0.373 4.029 -8.172 1.00 93.56 123 PHE A N 1
ATOM 993 C CA . PHE A 1 123 ? 1.325 3.252 -8.970 1.00 93.56 123 PHE A CA 1
ATOM 994 C C . PHE A 1 123 ? 2.348 2.445 -8.165 1.00 93.56 123 PHE A C 1
ATOM 996 O O . PHE A 1 123 ? 2.831 2.831 -7.107 1.00 93.56 123 PHE A O 1
ATOM 1003 N N . ALA A 1 124 ? 2.715 1.303 -8.744 1.00 94.44 124 ALA A N 1
ATOM 1004 C CA . ALA A 1 124 ? 3.719 0.354 -8.277 1.00 94.44 124 ALA A CA 1
ATOM 1005 C C . ALA A 1 124 ? 3.471 -0.302 -6.906 1.00 94.44 124 ALA A C 1
ATOM 1007 O O . ALA A 1 124 ? 4.262 -1.160 -6.505 1.00 94.44 124 ALA A O 1
ATOM 1008 N N . GLY A 1 125 ? 2.364 0.032 -6.237 1.00 93.12 125 GLY A N 1
ATOM 1009 C CA . GLY A 1 125 ? 1.923 -0.594 -4.996 1.00 93.12 125 GLY A CA 1
ATOM 1010 C C . GLY A 1 125 ? 1.365 -2.000 -5.191 1.00 93.12 125 GLY A C 1
ATOM 1011 O O . GLY A 1 125 ? 0.814 -2.341 -6.244 1.00 93.12 125 GLY A O 1
ATOM 1012 N N . TYR A 1 126 ? 1.451 -2.818 -4.139 1.00 94.25 126 TYR A N 1
ATOM 1013 C CA . TYR A 1 126 ? 0.878 -4.168 -4.143 1.00 94.25 126 TYR A CA 1
ATOM 1014 C C . TYR A 1 126 ? -0.635 -4.139 -4.403 1.00 94.25 126 TYR A C 1
ATOM 1016 O O . TYR A 1 126 ? -1.122 -4.858 -5.277 1.00 94.25 126 TYR A O 1
ATOM 1024 N N . LYS A 1 127 ? -1.360 -3.242 -3.715 1.00 94.00 127 LYS A N 1
ATOM 1025 C CA . LYS A 1 127 ? -2.798 -2.998 -3.915 1.00 94.00 127 LYS A CA 1
ATOM 1026 C C . LYS A 1 127 ? -3.127 -2.718 -5.382 1.00 94.00 127 LYS A C 1
ATOM 1028 O O . LYS A 1 127 ? -4.059 -3.298 -5.935 1.00 94.00 127 LYS A O 1
ATOM 1033 N N . ASP A 1 128 ? -2.362 -1.834 -6.018 1.00 95.19 128 ASP A N 1
ATOM 1034 C CA . ASP A 1 128 ? -2.594 -1.422 -7.405 1.00 95.19 128 ASP A CA 1
ATOM 1035 C C . ASP A 1 128 ? -2.433 -2.600 -8.365 1.00 95.19 128 ASP A C 1
ATOM 1037 O O . ASP A 1 128 ? -3.273 -2.821 -9.240 1.00 95.19 128 ASP A O 1
ATOM 1041 N N . TRP A 1 129 ? -1.385 -3.401 -8.162 1.00 96.75 129 TRP A N 1
ATOM 1042 C CA . TRP A 1 129 ? -1.161 -4.615 -8.935 1.00 96.75 129 TRP A CA 1
ATOM 1043 C C . TRP A 1 129 ? -2.239 -5.671 -8.709 1.00 96.75 129 TRP A C 1
ATOM 1045 O O . TRP A 1 129 ? -2.719 -6.246 -9.686 1.00 96.75 129 TRP A O 1
ATOM 1055 N N . PHE A 1 130 ? -2.667 -5.891 -7.468 1.00 96.31 130 PHE A N 1
ATOM 1056 C CA . PHE A 1 130 ? -3.726 -6.847 -7.164 1.00 96.31 130 PHE A CA 1
ATOM 1057 C C . PHE A 1 130 ? -5.049 -6.448 -7.833 1.00 96.31 130 PHE A C 1
ATOM 1059 O O . PHE A 1 130 ? -5.663 -7.260 -8.532 1.00 96.31 130 PHE A O 1
ATOM 1066 N N . LEU A 1 131 ? -5.446 -5.175 -7.705 1.00 95.62 131 LEU A N 1
ATOM 1067 C CA . LEU A 1 131 ? -6.626 -4.617 -8.372 1.00 95.62 131 LEU A CA 1
ATOM 1068 C C . LEU A 1 131 ? -6.517 -4.757 -9.894 1.00 95.62 131 LEU A C 1
ATOM 1070 O O . LEU A 1 131 ? -7.472 -5.183 -10.546 1.00 95.62 131 LEU A O 1
ATOM 1074 N N . GLN A 1 132 ? -5.352 -4.441 -10.467 1.00 96.56 132 GLN A N 1
ATOM 1075 C CA . GLN A 1 132 ? -5.125 -4.538 -11.905 1.00 96.56 132 GLN A CA 1
ATOM 1076 C C . GLN A 1 132 ? -5.213 -5.975 -12.426 1.00 96.56 132 GLN A C 1
ATOM 1078 O O . GLN A 1 132 ? -5.853 -6.217 -13.452 1.00 96.56 132 GLN A O 1
ATOM 1083 N N . LYS A 1 133 ? -4.560 -6.914 -11.737 1.00 97.00 133 LYS A N 1
ATOM 1084 C CA . LYS A 1 133 ? -4.410 -8.305 -12.169 1.00 97.00 133 LYS A CA 1
ATOM 1085 C C . LYS A 1 133 ? -5.683 -9.118 -11.967 1.00 97.00 133 LYS A C 1
ATOM 1087 O O . LYS A 1 133 ? -6.058 -9.863 -12.868 1.00 97.00 133 LYS A O 1
ATOM 1092 N N . TYR A 1 134 ? -6.312 -8.993 -10.800 1.00 95.88 134 TYR A N 1
ATOM 1093 C CA . TYR A 1 134 ? -7.390 -9.886 -10.373 1.00 95.88 134 TYR A CA 1
ATOM 1094 C C . TYR A 1 134 ? -8.773 -9.247 -10.402 1.00 95.88 134 TYR A C 1
ATOM 1096 O O . TYR A 1 134 ? -9.758 -9.974 -10.341 1.00 95.88 134 TYR A O 1
ATOM 1104 N N . ARG A 1 135 ? -8.872 -7.910 -10.489 1.00 96.19 135 ARG A N 1
ATOM 1105 C CA . ARG A 1 135 ? -10.157 -7.185 -10.410 1.00 96.19 135 ARG A CA 1
ATOM 1106 C C . ARG A 1 135 ? -10.961 -7.550 -9.155 1.00 96.19 135 ARG A C 1
ATOM 1108 O O . ARG A 1 135 ? -12.188 -7.597 -9.180 1.00 96.19 135 ARG A O 1
ATOM 1115 N N . ARG A 1 136 ? -10.249 -7.791 -8.056 1.00 95.94 136 ARG A N 1
ATOM 1116 C CA . ARG A 1 136 ? -10.783 -8.165 -6.743 1.00 95.94 136 ARG A CA 1
ATOM 1117 C C . ARG A 1 136 ? -10.450 -7.101 -5.699 1.00 95.94 136 ARG A C 1
ATOM 1119 O O . ARG A 1 136 ? -9.472 -6.380 -5.895 1.00 95.94 136 ARG A O 1
ATOM 1126 N N . PRO A 1 137 ? -11.226 -6.990 -4.606 1.00 96.81 137 PRO A N 1
ATOM 1127 C CA . PRO A 1 137 ? -10.973 -6.001 -3.568 1.00 96.81 137 PRO A CA 1
ATOM 1128 C C . PRO A 1 137 ? -9.544 -6.050 -3.024 1.00 96.81 137 PRO A C 1
ATOM 1130 O O . PRO A 1 137 ? -9.037 -7.104 -2.644 1.00 96.81 137 PRO A O 1
ATOM 1133 N N . SER A 1 138 ? -8.900 -4.888 -2.956 1.00 96.00 138 SER A N 1
ATOM 1134 C CA . SER A 1 138 ? -7.636 -4.740 -2.249 1.00 96.00 138 SER A CA 1
ATOM 1135 C C . SER A 1 138 ? -7.533 -3.367 -1.614 1.00 96.00 138 SER A C 1
ATOM 1137 O O . SER A 1 138 ? -7.962 -2.374 -2.205 1.00 96.00 138 SER A O 1
ATOM 1139 N N . TYR A 1 139 ? -6.964 -3.330 -0.413 1.00 96.19 139 TYR A N 1
ATOM 1140 C CA . TYR A 1 139 ? -6.925 -2.146 0.429 1.00 96.19 139 TYR A CA 1
ATOM 1141 C C . TYR A 1 139 ? -5.515 -1.875 0.925 1.00 96.19 139 TYR A C 1
ATOM 1143 O O . TYR A 1 139 ? -4.785 -2.802 1.272 1.00 96.19 139 TYR A O 1
ATOM 1151 N N . THR A 1 140 ? -5.170 -0.598 1.015 1.00 95.19 140 THR A N 1
ATOM 1152 C CA . THR A 1 140 ? -4.030 -0.123 1.793 1.00 95.19 140 THR A CA 1
ATOM 1153 C C . THR A 1 140 ? -4.592 0.558 3.028 1.00 95.19 140 THR A C 1
ATOM 1155 O O . THR A 1 140 ? -5.441 1.436 2.895 1.00 95.19 140 THR A O 1
ATOM 1158 N N . VAL A 1 141 ? -4.155 0.136 4.210 1.00 95.56 141 VAL A N 1
ATOM 1159 C CA . VAL A 1 141 ? -4.588 0.698 5.492 1.00 95.56 141 VAL A CA 1
ATOM 1160 C C . VAL A 1 141 ? -3.415 1.441 6.113 1.00 95.56 141 VAL A C 1
ATOM 1162 O O . VAL A 1 141 ? -2.427 0.819 6.494 1.00 95.56 141 VAL A O 1
ATOM 1165 N N . GLU A 1 142 ? -3.539 2.758 6.230 1.00 94.69 142 GLU A N 1
ATOM 1166 C CA . GLU A 1 142 ? -2.569 3.641 6.876 1.00 94.69 142 GLU A CA 1
ATOM 1167 C C . GLU A 1 142 ? -2.923 3.785 8.357 1.00 94.69 142 GLU A C 1
ATOM 1169 O O . GLU A 1 142 ? -3.750 4.610 8.739 1.00 94.69 142 GLU A O 1
ATOM 1174 N N . ALA A 1 143 ? -2.339 2.954 9.213 1.00 95.12 143 ALA A N 1
ATOM 1175 C CA . ALA A 1 143 ? -2.702 2.882 10.621 1.00 95.12 143 ALA A CA 1
ATOM 1176 C C . ALA A 1 143 ? -2.028 3.960 11.483 1.00 95.12 143 ALA A C 1
ATOM 1178 O O . ALA A 1 143 ? -0.898 4.379 11.239 1.00 95.12 143 ALA A O 1
ATOM 1179 N N . GLY A 1 144 ? -2.722 4.372 12.546 1.00 94.94 144 GLY A N 1
ATOM 1180 C CA . GLY A 1 144 ? -2.210 5.346 13.515 1.00 94.94 144 GLY A CA 1
ATOM 1181 C C . GLY A 1 144 ? -2.021 6.760 12.951 1.00 94.94 144 GLY A C 1
ATOM 1182 O O . GLY A 1 144 ? -2.394 7.053 11.815 1.00 94.94 144 GLY A O 1
ATOM 1183 N N . ILE A 1 145 ? -1.491 7.663 13.782 1.00 94.31 145 ILE A N 1
ATOM 1184 C CA . ILE A 1 145 ? -1.308 9.094 13.471 1.00 94.31 145 ILE A CA 1
ATOM 1185 C C . ILE A 1 145 ? 0.055 9.555 13.991 1.00 94.31 145 ILE A C 1
ATOM 1187 O O . ILE A 1 145 ? 0.489 9.109 15.050 1.00 94.31 145 ILE A O 1
ATOM 1191 N N . GLY A 1 146 ? 0.710 10.489 13.303 1.00 91.06 146 GLY A N 1
ATOM 1192 C CA . GLY A 1 146 ? 1.952 11.108 13.771 1.00 91.06 146 GLY A CA 1
ATOM 1193 C C . GLY A 1 146 ? 3.017 11.149 12.692 1.00 91.06 146 GLY A C 1
ATOM 1194 O O . GLY A 1 146 ? 2.711 11.525 11.567 1.00 91.06 146 GLY A O 1
ATOM 1195 N N . GLU A 1 147 ? 4.243 10.777 13.055 1.00 86.12 147 GLU A N 1
ATOM 1196 C CA . GLU A 1 147 ? 5.367 10.544 12.149 1.00 86.12 147 GLU A CA 1
ATOM 1197 C C . GLU A 1 147 ? 5.940 9.152 12.426 1.00 86.12 147 GLU A C 1
ATOM 1199 O O . GLU A 1 147 ? 6.100 8.752 13.580 1.00 86.12 147 GLU A O 1
ATOM 1204 N N . SER A 1 148 ? 6.211 8.394 11.367 1.00 82.94 148 SER A N 1
ATOM 1205 C CA . SER A 1 148 ? 6.696 7.026 11.481 1.00 82.94 148 SER A CA 1
ATOM 1206 C C . SER A 1 148 ? 8.206 7.011 11.771 1.00 82.94 148 SER A C 1
ATOM 1208 O O . SER A 1 148 ? 8.946 7.740 11.111 1.00 82.94 148 SER A O 1
ATOM 1210 N N . PRO A 1 149 ? 8.700 6.152 12.686 1.00 86.88 149 PRO A N 1
ATOM 1211 C CA . PRO A 1 149 ? 7.969 5.095 13.386 1.00 86.88 149 PRO A CA 1
ATOM 1212 C C . PRO A 1 149 ? 7.045 5.622 14.491 1.00 86.88 149 PRO A C 1
ATOM 1214 O O . PRO A 1 149 ? 7.449 6.415 15.337 1.00 86.88 149 PRO A O 1
ATOM 1217 N N . LEU A 1 150 ? 5.808 5.119 14.510 1.00 88.50 150 LEU A N 1
ATOM 1218 C CA . LEU A 1 150 ? 4.818 5.514 15.509 1.00 88.50 150 LEU A CA 1
ATOM 1219 C C . LEU A 1 150 ? 5.207 5.027 16.918 1.00 88.50 150 LEU A C 1
ATOM 1221 O O . LEU A 1 150 ? 5.742 3.923 17.065 1.00 88.50 150 LEU A O 1
ATOM 1225 N N . PRO A 1 151 ? 4.909 5.807 17.974 1.00 91.81 151 PRO A N 1
ATOM 1226 C CA . PRO A 1 151 ? 5.201 5.415 19.346 1.00 91.81 151 PRO A CA 1
ATOM 1227 C C . PRO A 1 151 ? 4.380 4.191 19.774 1.00 91.81 151 PRO A C 1
ATOM 1229 O O . PRO A 1 151 ? 3.183 4.098 19.499 1.00 91.81 151 PRO A O 1
ATOM 1232 N N . LEU A 1 152 ? 5.008 3.290 20.541 1.00 92.31 152 LEU A N 1
ATOM 1233 C CA . LEU A 1 152 ? 4.369 2.072 21.068 1.00 92.31 152 LEU A CA 1
ATOM 1234 C C . LEU A 1 152 ? 3.123 2.351 21.921 1.00 92.31 152 LEU A C 1
ATOM 1236 O O . LEU A 1 152 ? 2.255 1.490 22.027 1.00 92.31 152 LEU A O 1
ATOM 1240 N N . SER A 1 153 ? 2.989 3.554 22.487 1.00 96.56 153 SER A N 1
ATOM 1241 C CA . SER A 1 153 ? 1.782 3.974 23.209 1.00 96.56 153 SER A CA 1
ATOM 1242 C C . SER A 1 153 ? 0.514 3.939 22.347 1.00 96.56 153 SER A C 1
ATOM 1244 O O . SER A 1 153 ? -0.576 3.780 22.889 1.00 96.56 153 SER A O 1
ATOM 1246 N N . GLN A 1 154 ? 0.634 4.033 21.016 1.00 96.19 154 GLN A N 1
ATOM 1247 C CA . GLN A 1 154 ? -0.500 3.907 20.097 1.00 96.19 154 GLN A CA 1
ATOM 1248 C C . GLN A 1 154 ? -0.906 2.454 19.820 1.00 96.19 154 GLN A C 1
ATOM 1250 O O . GLN A 1 154 ? -1.968 2.245 19.239 1.00 96.19 154 GLN A O 1
ATOM 1255 N N . PHE A 1 155 ? -0.114 1.451 20.221 1.00 95.00 155 PHE A N 1
ATOM 1256 C CA . PHE A 1 155 ? -0.331 0.053 19.833 1.00 95.00 155 PHE A CA 1
ATOM 1257 C C . PHE A 1 155 ? -1.742 -0.446 20.163 1.00 95.00 155 PHE A C 1
ATOM 1259 O O . PHE A 1 155 ? -2.427 -0.945 19.276 1.00 95.00 155 PHE A O 1
ATOM 1266 N N . ASN A 1 156 ? -2.204 -0.258 21.404 1.00 97.69 156 ASN A N 1
ATOM 1267 C CA . ASN A 1 156 ? -3.528 -0.732 21.824 1.00 97.69 156 ASN A CA 1
ATOM 1268 C C . ASN A 1 156 ? -4.654 -0.071 21.021 1.00 97.69 156 ASN A C 1
ATOM 1270 O O . ASN A 1 156 ? -5.596 -0.745 20.613 1.00 97.69 156 ASN A O 1
ATOM 1274 N N . GLN A 1 157 ? -4.545 1.234 20.753 1.00 97.31 157 GLN A N 1
ATOM 1275 C CA . GLN A 1 157 ? -5.537 1.939 19.944 1.00 97.31 157 GLN A CA 1
ATOM 1276 C C . GLN A 1 157 ? -5.512 1.451 18.494 1.00 97.31 157 GLN A C 1
ATOM 1278 O O . GLN A 1 157 ? -6.559 1.140 17.942 1.00 97.31 157 GLN A O 1
ATOM 1283 N N . ILE A 1 158 ? -4.326 1.338 17.888 1.00 96.75 158 ILE A N 1
ATOM 1284 C CA . ILE A 1 158 ? -4.165 0.837 16.519 1.00 96.75 158 ILE A CA 1
ATOM 1285 C C . ILE A 1 158 ? -4.741 -0.575 16.406 1.00 96.75 158 ILE A C 1
ATOM 1287 O O . ILE A 1 158 ? -5.484 -0.853 15.471 1.00 96.75 158 ILE A O 1
ATOM 1291 N N . TYR A 1 159 ? -4.443 -1.459 17.353 1.00 96.12 159 TYR A N 1
ATOM 1292 C CA . TYR A 1 159 ? -4.976 -2.815 17.354 1.00 96.12 159 TYR A CA 1
ATOM 1293 C C . TYR A 1 159 ? -6.512 -2.823 17.407 1.00 96.12 159 TYR A C 1
ATOM 1295 O O . TYR A 1 159 ? -7.152 -3.462 16.571 1.00 96.12 159 TYR A O 1
ATOM 1303 N N . ASN A 1 160 ? -7.099 -2.061 18.337 1.00 97.62 160 ASN A N 1
ATOM 1304 C CA . ASN A 1 160 ? -8.550 -1.967 18.498 1.00 97.62 160 ASN A CA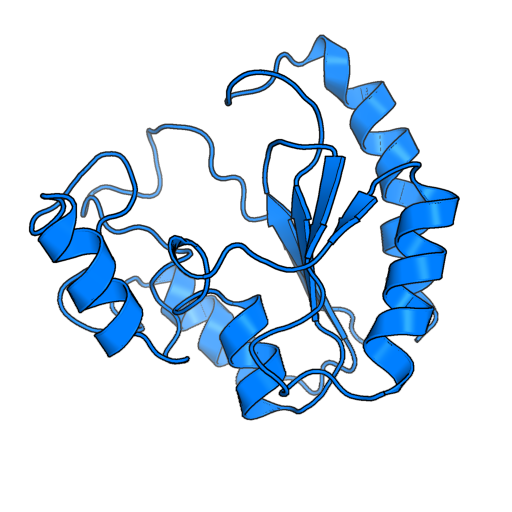 1
ATOM 1305 C C . ASN A 1 160 ? -9.240 -1.371 17.265 1.00 97.62 160 ASN A C 1
ATOM 1307 O O . ASN A 1 160 ? -10.269 -1.889 16.844 1.00 97.62 160 ASN A O 1
ATOM 1311 N N . ASP A 1 161 ? -8.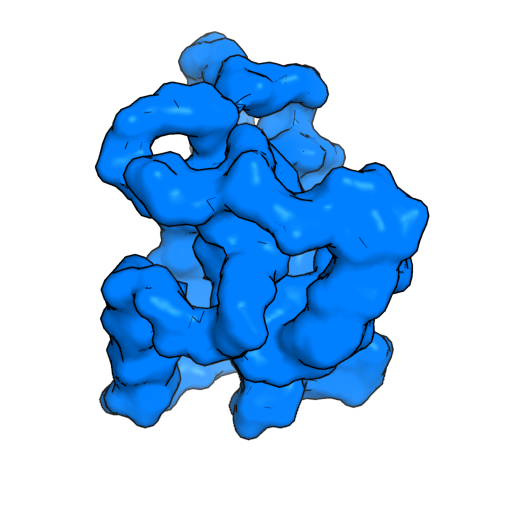657 -0.340 16.650 1.00 97.31 161 ASP A N 1
ATOM 1312 C CA . ASP A 1 161 ? -9.194 0.258 15.424 1.00 97.31 161 ASP A CA 1
ATOM 1313 C C . ASP A 1 161 ? -9.175 -0.752 14.259 1.00 97.31 161 ASP A C 1
ATOM 1315 O O . ASP A 1 161 ? -10.054 -0.751 13.403 1.00 97.31 161 ASP A O 1
ATOM 1319 N N . ASN A 1 162 ? -8.181 -1.645 14.202 1.00 96.69 162 ASN A N 1
ATOM 1320 C CA . ASN A 1 162 ? -7.959 -2.502 13.035 1.00 96.69 162 ASN A CA 1
ATOM 1321 C C . ASN A 1 162 ? -8.604 -3.888 13.121 1.00 96.69 162 ASN A C 1
ATOM 1323 O O . ASN A 1 162 ? -8.794 -4.516 12.080 1.00 96.69 162 ASN A O 1
ATOM 1327 N N . ILE A 1 163 ? -8.995 -4.368 14.306 1.00 96.69 163 ILE A N 1
ATOM 1328 C CA . ILE A 1 163 ? -9.613 -5.699 14.435 1.00 96.69 163 ILE A CA 1
ATOM 1329 C C . ILE A 1 163 ? -10.889 -5.830 13.589 1.00 96.69 163 ILE A C 1
ATOM 1331 O O . ILE A 1 163 ? -11.090 -6.849 12.928 1.00 96.69 163 ILE A O 1
ATOM 1335 N N . GLY A 1 164 ? -11.705 -4.771 13.525 1.00 96.62 164 GLY A N 1
ATOM 1336 C CA . GLY A 1 164 ? -12.904 -4.730 12.689 1.00 96.62 164 GLY A CA 1
ATOM 1337 C C . GLY A 1 164 ? -12.587 -4.837 11.196 1.00 96.62 164 GLY A C 1
ATOM 1338 O O . GLY A 1 164 ? -13.251 -5.585 10.480 1.00 96.62 164 GLY A O 1
ATOM 1339 N N . ILE A 1 165 ? -11.523 -4.170 10.735 1.00 96.88 165 ILE A N 1
ATOM 1340 C CA . ILE A 1 165 ? -11.056 -4.247 9.343 1.00 96.88 165 ILE A CA 1
ATOM 1341 C C . ILE A 1 165 ? -10.686 -5.687 8.979 1.00 96.88 165 ILE A C 1
ATOM 1343 O O . ILE A 1 165 ? -11.117 -6.192 7.940 1.00 96.88 165 ILE A O 1
ATOM 1347 N N . LEU A 1 166 ? -9.921 -6.361 9.845 1.00 95.31 166 LEU A N 1
ATOM 1348 C CA . LEU A 1 166 ? -9.485 -7.742 9.626 1.00 95.31 166 LEU A CA 1
ATOM 1349 C C . LEU A 1 166 ? -10.682 -8.703 9.570 1.00 95.31 166 LEU A C 1
ATOM 1351 O O . LEU A 1 166 ? -10.743 -9.544 8.676 1.00 95.31 166 LEU A O 1
ATOM 1355 N N . ILE A 1 167 ? -11.648 -8.557 10.487 1.00 95.94 167 ILE A N 1
ATOM 1356 C CA . ILE A 1 167 ? -12.864 -9.388 10.529 1.00 95.94 167 ILE A CA 1
ATOM 1357 C C . ILE A 1 167 ? -13.704 -9.189 9.266 1.00 95.94 167 ILE A C 1
ATOM 1359 O O . ILE A 1 167 ? -14.137 -10.164 8.656 1.00 95.94 167 ILE A O 1
ATOM 1363 N N . ILE A 1 168 ? -13.914 -7.941 8.843 1.00 96.06 168 ILE A N 1
ATOM 1364 C CA . ILE A 1 168 ? -14.691 -7.635 7.637 1.00 96.06 168 ILE A CA 1
ATOM 1365 C C . ILE A 1 168 ? -14.001 -8.194 6.395 1.00 96.06 168 ILE A C 1
ATOM 1367 O O . ILE A 1 168 ? -14.661 -8.818 5.570 1.00 96.06 168 ILE A O 1
ATOM 1371 N N . GLY A 1 169 ? -12.682 -8.017 6.274 1.00 93.25 169 GLY A N 1
ATOM 1372 C CA . GLY A 1 169 ? -11.907 -8.591 5.175 1.00 93.25 169 GLY A CA 1
ATOM 1373 C C . GLY A 1 169 ? -11.951 -10.119 5.151 1.00 93.25 169 GLY A C 1
ATOM 1374 O O . GLY A 1 169 ? -11.897 -10.709 4.076 1.00 93.25 169 GLY A O 1
ATOM 1375 N N . ALA A 1 170 ? -12.093 -10.750 6.319 1.00 90.88 170 ALA A N 1
ATOM 1376 C CA . ALA A 1 170 ? -12.205 -12.194 6.445 1.00 90.88 170 ALA A CA 1
ATOM 1377 C C . ALA A 1 170 ? -13.590 -12.766 6.134 1.00 90.88 170 ALA A C 1
ATOM 1379 O O . ALA A 1 170 ? -13.706 -13.969 5.932 1.00 90.88 170 ALA A O 1
ATOM 1380 N N . ALA A 1 171 ? -14.626 -11.932 6.107 1.00 90.44 171 ALA A N 1
ATOM 1381 C CA . ALA A 1 171 ? -16.004 -12.346 5.861 1.00 90.44 171 ALA A CA 1
ATOM 1382 C C . ALA A 1 171 ? -16.436 -12.208 4.386 1.00 90.44 171 ALA A C 1
ATOM 1384 O O . ALA A 1 171 ? -17.628 -12.319 4.092 1.00 90.44 171 ALA A O 1
ATOM 1385 N N . VAL A 1 172 ? -15.489 -11.921 3.483 1.00 83.19 172 VAL A N 1
ATOM 1386 C CA . VAL A 1 172 ? -15.687 -11.827 2.023 1.00 83.19 172 VAL A CA 1
ATOM 1387 C C . VAL A 1 172 ? -15.411 -13.174 1.373 1.00 83.19 172 VAL A C 1
ATOM 1389 O O . VAL A 1 172 ? -16.264 -13.596 0.563 1.00 83.19 172 VAL A O 1
#

pLDDT: mean 88.25, std 16.02, range [35.59, 98.38]

Sequence (172 aa):
MIIAFLLTYFCGWKFLKSTGVDLNLQFPAGWEFAKKIKYSQGVNKPAPKDYVGEKPLSQPEAIALYKFTLEHNFELAISYHTQGKEIYWQYQKYAPINSYNIGAKMAEASGYKLTDVPYESSFAGYKDWFLQKYRRPSYTVEAGIGESPLPLSQFNQIYNDNIGILIIGAAV

Foldseek 3Di:
DDEAEAEDELFQDDDQQPQLADLQLQAPQPSVVLQVLLVVVVQDGRDSDSNNDPHHPPGPVSVVVVVVPVVDDHQEYEYEYADDLEKAKDQPPLADPCLVVLLVQLCVQQVGHYDHDDPNRHHNGPQSNCSNPPSHTYIYGHFDDDDPPDDPVCVVSRCNSRPSNVVSSVVD

Radius of gyration: 15.47 Å; chains: 1; bounding box: 40×34×39 Å

Secondary structure (DSSP, 8-state):
---EEEE----SSSSS-TT---GGG-SSTTHHHHHHHHHHTT--S--SS----SSSS-SHHHHHHHHHHHHS--S-EEEEE-SSSEEE--STT-S-HHHHHHHHHHHHHHTPEEEPPPGGG-SS-HHHHHHHHH-S-EEEEE-SSSSSSPPGGGHHHHHHHHHHHHHHHHT-